Protein AF-A0A5N5KRE0-F1 (afdb_monomer)

InterPro domains:
  IPR013783 Immunoglobulin-like fold [G3DSA:2.60.40.10] (1-42)

Organism: Pangasianodon hypophthalmus (NCBI:txid310915)

Radius of gyration: 40.68 Å; Cα contacts (8 Å, |Δi|>4): 43; chains: 1; bounding box: 78×24×112 Å

pLDDT: mean 80.77, std 11.58, range [39.56, 95.38]

Solvent-accessible surface area (backbone atoms only — not comparable to full-atom values): 6293 Å² total; per-residue (Å²): 136,83,83,81,74,91,78,91,82,75,95,71,87,44,57,84,68,37,44,80,45,73,54,72,51,77,59,99,88,53,71,52,74,48,78,46,78,43,83,47,82,65,87,66,64,60,64,64,52,50,53,52,52,53,53,52,54,55,51,52,53,48,51,66,52,49,52,56,50,54,52,46,54,54,50,50,56,52,54,52,52,56,53,52,54,55,53,53,50,56,54,51,53,50,53,56,58,65,73,76,109

Sequence (101 aa):
MNRERPVLHFPALTVRDSGSYTCTWKTSEASGSETISLQVEGENPDHWSIWIIVLVTAGVIFIVLAVPAVIYSRRCVHTEQLKEDDSDIYTTVQYNTFTMN

Secondary structure (DSSP, 8-state):
---PPP----SS--GGG-EEEEEEEE-SS-EEEEEEEE--PPP-HHHHHHHHHHHHHHHHHHHHHHHHHHHHHHHHHHHHHHHHHHHHHHHHHHHHHHH--

Foldseek 3Di:
DDPDDDDDDDPDDDQVPFAKDKDWDDDPVDIDIDIDGDGDDDDDVVVVVVVVVVVVVVVVVCCVVVVVVVVVVVVVVVVVVVVVVVVVVVVVVVVVVVVVD

Mean predicted aligned error: 15.68 Å

Structure (mmCIF, N/CA/C/O backbone):
data_AF-A0A5N5KRE0-F1
#
_entry.id   AF-A0A5N5KRE0-F1
#
loop_
_atom_site.group_PDB
_atom_site.id
_atom_site.type_symbol
_atom_site.label_atom_id
_atom_site.label_alt_id
_atom_site.label_comp_id
_atom_site.label_asym_id
_atom_site.label_entity_id
_atom_site.label_seq_id
_atom_site.pdbx_PDB_ins_code
_atom_site.Cartn_x
_atom_site.Cartn_y
_atom_site.Cartn_z
_atom_site.occupancy
_atom_site.B_iso_or_equiv
_atom_site.auth_seq_id
_atom_site.auth_comp_id
_atom_site.auth_asym_id
_atom_site.auth_atom_id
_atom_site.pdbx_PDB_model_num
ATOM 1 N N . MET A 1 1 ? -20.215 -22.726 36.130 1.00 39.56 1 MET A N 1
ATOM 2 C CA . MET A 1 1 ? -20.397 -21.283 35.862 1.00 39.56 1 MET A CA 1
ATOM 3 C C . MET A 1 1 ? -19.454 -20.925 34.721 1.00 39.56 1 MET A C 1
ATOM 5 O O . MET A 1 1 ? -18.250 -20.900 34.940 1.00 39.56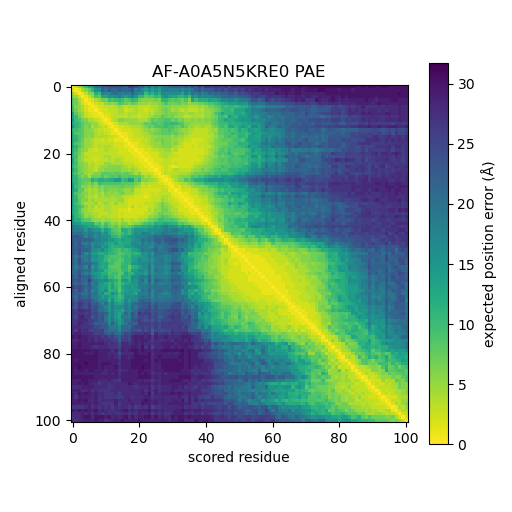 1 MET A O 1
ATOM 9 N N . ASN A 1 2 ? -19.963 -20.819 33.491 1.00 48.69 2 ASN A N 1
ATOM 10 C CA . ASN A 1 2 ? -19.132 -20.575 32.308 1.00 48.69 2 ASN A CA 1
ATO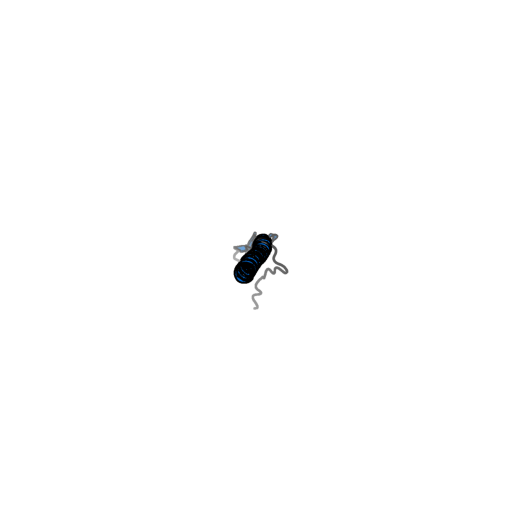M 11 C C . ASN A 1 2 ? -18.874 -19.062 32.218 1.00 48.69 2 ASN A C 1
ATOM 13 O O . ASN A 1 2 ? -19.825 -18.295 32.104 1.00 48.69 2 ASN A O 1
ATOM 17 N N . ARG A 1 3 ? -17.622 -18.614 32.367 1.00 61.50 3 ARG A N 1
ATOM 18 C CA . ARG A 1 3 ? -17.264 -17.202 32.156 1.00 61.50 3 ARG A CA 1
ATOM 19 C C . ARG A 1 3 ? -17.106 -16.987 30.656 1.00 61.50 3 ARG A C 1
ATOM 21 O O . ARG A 1 3 ? -16.012 -17.167 30.126 1.00 61.50 3 ARG A O 1
ATOM 28 N N . GLU A 1 4 ? -18.197 -16.657 29.977 1.00 74.00 4 GLU A N 1
ATOM 29 C CA . GLU A 1 4 ? -18.135 -16.235 28.579 1.00 74.00 4 GLU A CA 1
ATOM 30 C C . GLU A 1 4 ? -17.285 -14.963 28.493 1.00 74.00 4 GLU A C 1
ATOM 32 O O . GLU A 1 4 ? -17.560 -13.967 29.165 1.00 74.00 4 GLU A O 1
ATOM 37 N N . ARG A 1 5 ? -16.186 -15.023 27.734 1.00 77.75 5 ARG A N 1
ATOM 38 C CA . ARG A 1 5 ? -15.349 -13.851 27.475 1.00 77.75 5 ARG A CA 1
ATOM 39 C C . ARG A 1 5 ? -15.945 -13.097 26.284 1.00 77.75 5 ARG A C 1
ATOM 41 O O . ARG A 1 5 ? -16.123 -13.723 25.241 1.00 77.75 5 ARG A O 1
ATOM 48 N N . PRO A 1 6 ? -16.228 -11.789 26.401 1.00 81.88 6 PRO A N 1
ATOM 49 C CA . PRO A 1 6 ? -16.618 -10.976 25.256 1.00 81.88 6 PRO A CA 1
ATOM 50 C C . PRO A 1 6 ? -15.488 -10.961 24.221 1.00 81.88 6 PRO A C 1
ATOM 52 O O . PRO A 1 6 ? -14.331 -10.742 24.580 1.00 81.88 6 PRO A O 1
ATOM 55 N N . VAL A 1 7 ? -15.814 -11.198 22.950 1.00 87.31 7 VAL A N 1
ATOM 56 C CA . VAL A 1 7 ? -14.850 -11.199 21.839 1.00 87.31 7 VAL A CA 1
ATOM 57 C C . VAL A 1 7 ? -15.302 -10.193 20.785 1.00 87.31 7 VAL A C 1
ATOM 59 O O . VAL A 1 7 ? -16.459 -10.213 20.368 1.00 87.31 7 VAL A O 1
ATOM 62 N N . LEU A 1 8 ? -14.382 -9.330 20.346 1.00 86.81 8 LEU A N 1
ATOM 63 C CA . LEU A 1 8 ? -14.577 -8.424 19.214 1.00 86.81 8 LEU A CA 1
ATOM 64 C C . LEU A 1 8 ? -13.965 -9.062 17.962 1.00 86.81 8 LEU A C 1
ATOM 66 O O . LEU A 1 8 ? -12.764 -9.324 17.931 1.00 86.81 8 LEU A O 1
ATOM 70 N N . HIS A 1 9 ? -14.790 -9.340 16.953 1.00 89.69 9 HIS A N 1
ATOM 71 C CA . HIS A 1 9 ? -14.365 -9.996 15.716 1.00 89.69 9 HIS A CA 1
ATOM 72 C C . HIS A 1 9 ? -14.414 -9.025 14.533 1.00 89.69 9 HIS A C 1
ATOM 74 O O . HIS A 1 9 ? -15.435 -8.377 14.308 1.00 89.69 9 HIS A O 1
ATOM 80 N N . PHE A 1 10 ? -13.345 -8.990 13.736 1.00 85.94 10 PHE A N 1
ATOM 81 C CA . PHE A 1 10 ? -13.264 -8.209 12.502 1.00 85.94 10 PHE A CA 1
ATOM 82 C C . PHE A 1 10 ? -13.327 -9.160 11.298 1.00 85.94 10 PHE A C 1
ATOM 84 O O . PHE A 1 10 ? -12.388 -9.925 11.090 1.00 85.94 10 PHE A O 1
ATOM 91 N N . PRO A 1 11 ? -14.423 -9.175 10.517 1.00 83.50 11 PRO A N 1
ATOM 92 C CA . PRO A 1 11 ? -14.577 -10.106 9.395 1.00 83.50 11 PRO A CA 1
ATOM 93 C C . PRO A 1 11 ? -13.630 -9.808 8.224 1.00 83.50 11 PRO A C 1
ATOM 95 O O . PRO A 1 11 ? -13.217 -10.728 7.526 1.00 83.50 11 PRO A O 1
ATOM 98 N N . ALA A 1 12 ? -13.272 -8.540 8.021 1.00 84.94 12 ALA A N 1
ATOM 99 C CA . ALA A 1 12 ? -12.252 -8.111 7.075 1.00 84.94 12 ALA A CA 1
ATOM 100 C C . ALA A 1 12 ? -11.542 -6.893 7.670 1.00 84.94 12 ALA A C 1
ATOM 102 O O . ALA A 1 12 ? -12.183 -5.871 7.899 1.00 84.94 12 ALA A O 1
ATOM 103 N N . LEU A 1 13 ? -10.247 -7.023 7.958 1.00 86.12 13 LEU A N 1
ATOM 104 C CA . LEU A 1 13 ? -9.440 -5.921 8.472 1.00 86.12 13 LEU A CA 1
ATOM 105 C C . LEU A 1 13 ? -9.052 -4.994 7.323 1.00 86.12 13 LEU A C 1
ATOM 107 O O . LEU A 1 13 ? -8.453 -5.423 6.338 1.00 86.12 13 LEU A O 1
ATOM 111 N N . THR A 1 14 ? -9.372 -3.716 7.464 1.00 86.56 14 THR A N 1
ATOM 112 C CA . 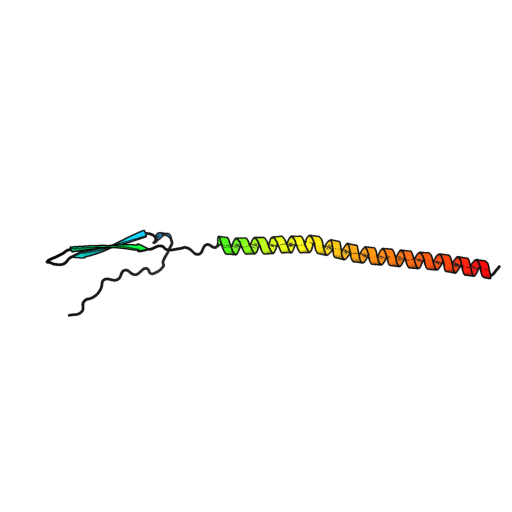THR A 1 14 ? -8.951 -2.655 6.555 1.00 86.56 14 THR A CA 1
ATOM 113 C C . THR A 1 14 ? -8.098 -1.638 7.302 1.00 86.56 14 THR A C 1
ATOM 115 O O . THR A 1 14 ? -8.164 -1.521 8.522 1.00 86.56 14 THR A O 1
ATOM 118 N N . VAL A 1 15 ? -7.321 -0.832 6.575 1.00 85.75 15 VAL A N 1
ATOM 119 C CA . VAL A 1 15 ? -6.519 0.253 7.180 1.00 85.75 15 VAL A CA 1
ATOM 120 C C . VAL A 1 15 ? -7.398 1.249 7.958 1.00 85.75 15 VAL A C 1
ATOM 122 O O . VAL A 1 15 ? -6.931 1.899 8.887 1.00 85.75 15 VAL A O 1
ATOM 125 N N . ARG A 1 16 ? -8.695 1.344 7.624 1.00 85.12 16 ARG A N 1
ATOM 126 C CA . ARG A 1 16 ? -9.669 2.187 8.336 1.00 85.12 16 ARG A CA 1
ATOM 127 C C . ARG A 1 16 ? -10.048 1.654 9.715 1.00 85.12 16 ARG A C 1
ATOM 129 O O . ARG A 1 16 ? -10.527 2.431 10.532 1.00 85.12 16 ARG A O 1
ATOM 136 N N . ASP A 1 17 ? -9.821 0.369 9.960 1.00 88.31 17 ASP A N 1
ATOM 137 C CA . ASP A 1 17 ? -10.011 -0.267 11.265 1.00 88.31 17 ASP A CA 1
ATOM 138 C C . ASP A 1 17 ? -8.772 -0.087 12.160 1.00 88.31 17 ASP A C 1
ATOM 140 O O . ASP A 1 17 ? -8.739 -0.537 13.299 1.00 88.31 17 ASP A O 1
ATOM 144 N N . SER A 1 18 ? -7.725 0.582 11.671 1.00 90.12 18 SER A N 1
ATOM 145 C CA . SER A 1 18 ? -6.597 0.975 12.508 1.00 90.12 18 SER A CA 1
ATOM 146 C C . SER A 1 18 ? -7.051 2.031 13.516 1.00 90.12 18 SER A C 1
ATOM 148 O O . SER A 1 18 ? -7.616 3.064 13.146 1.00 90.12 18 SER A O 1
ATOM 150 N N . GLY A 1 19 ? -6.818 1.788 14.801 1.00 91.56 19 GLY A N 1
ATOM 151 C CA . GLY A 1 19 ? -7.299 2.676 15.845 1.00 91.56 19 GLY A CA 1
ATOM 152 C C . GLY A 1 19 ? -7.197 2.112 17.253 1.00 91.56 19 GLY A C 1
ATOM 153 O O . GLY A 1 19 ? -6.617 1.058 17.512 1.00 91.56 19 GLY A O 1
ATOM 154 N N . SER A 1 20 ? -7.766 2.870 18.183 1.00 92.56 20 SER A N 1
ATOM 155 C CA . SER A 1 20 ? -7.756 2.561 19.607 1.00 92.56 20 SER A CA 1
ATOM 156 C C . SER A 1 20 ? -9.088 1.942 20.015 1.00 92.56 20 SER A C 1
ATOM 158 O O . SER A 1 20 ? -10.138 2.575 19.899 1.00 92.56 20 SER A O 1
ATOM 160 N N . TYR A 1 21 ? -9.038 0.701 20.484 1.00 91.25 21 TYR A N 1
ATOM 161 C CA . TYR A 1 21 ? -10.195 -0.074 20.900 1.00 91.25 21 TYR A CA 1
ATOM 162 C C . TYR A 1 21 ? -10.232 -0.180 22.414 1.00 91.25 21 TYR A C 1
ATOM 164 O O . TYR A 1 21 ? -9.262 -0.599 23.039 1.00 91.25 21 TYR A O 1
ATOM 172 N N . THR A 1 22 ? -11.371 0.155 23.009 1.00 92.44 22 THR A N 1
ATOM 173 C CA . THR A 1 22 ? -11.523 0.139 24.464 1.00 92.44 22 THR A CA 1
ATOM 174 C C . THR A 1 22 ? -12.439 -0.995 24.896 1.00 92.44 22 THR A C 1
ATOM 176 O O . THR A 1 22 ? -13.610 -1.046 24.519 1.00 92.44 22 THR A O 1
ATOM 179 N N . CYS A 1 23 ? -11.922 -1.886 25.737 1.00 90.00 23 CYS A N 1
ATOM 180 C CA . CYS A 1 23 ? -12.703 -2.885 26.446 1.00 90.00 23 CYS A CA 1
ATOM 181 C C . CYS A 1 23 ? -13.104 -2.322 27.810 1.00 90.00 23 CYS A C 1
ATOM 183 O O . CYS A 1 23 ? -12.254 -2.079 28.665 1.00 90.00 23 CYS A O 1
ATOM 185 N N . THR A 1 24 ? -14.402 -2.119 28.019 1.00 91.06 24 THR A N 1
ATOM 186 C CA . THR A 1 24 ? -14.944 -1.716 29.321 1.00 91.06 24 THR A CA 1
ATOM 187 C C . THR A 1 24 ? -15.688 -2.886 29.941 1.00 91.06 24 THR A C 1
ATOM 189 O O . THR A 1 24 ? -16.481 -3.556 29.281 1.00 91.06 24 THR A O 1
ATOM 192 N N . TRP A 1 25 ? -15.438 -3.145 31.221 1.00 88.12 25 TRP A N 1
ATOM 193 C CA . TRP A 1 25 ? -16.164 -4.157 31.974 1.00 88.12 25 TRP A CA 1
ATOM 194 C C . TRP A 1 25 ? -16.731 -3.554 33.251 1.00 88.12 25 TRP A C 1
ATOM 196 O O . TRP A 1 25 ? -16.129 -2.688 33.889 1.00 88.12 25 TRP A O 1
ATOM 206 N N . LYS A 1 26 ? -17.920 -4.018 33.628 1.00 89.12 26 LYS A N 1
ATOM 207 C CA . LYS A 1 26 ? -18.618 -3.574 34.830 1.00 89.12 26 LYS A CA 1
ATOM 208 C C . LYS A 1 26 ? -19.233 -4.769 35.539 1.00 89.12 26 LYS A C 1
ATOM 210 O O . LYS A 1 26 ? -19.882 -5.605 34.922 1.00 89.12 26 LYS A O 1
ATOM 215 N N . THR A 1 27 ? -19.028 -4.820 36.845 1.00 86.50 27 THR A N 1
ATOM 216 C CA . THR A 1 27 ? -19.640 -5.768 37.779 1.00 86.50 27 THR A CA 1
ATOM 217 C C . THR A 1 27 ? -20.427 -4.994 38.836 1.00 86.50 27 THR A C 1
ATOM 219 O O . THR A 1 27 ? -20.448 -3.762 38.824 1.00 86.50 27 THR A O 1
ATOM 222 N N . SER A 1 28 ? -21.087 -5.704 39.751 1.00 87.56 28 SER A N 1
ATOM 223 C CA . SER A 1 28 ? -21.778 -5.088 40.889 1.00 87.56 28 SER A CA 1
ATOM 224 C C . SER A 1 28 ? -20.835 -4.363 41.854 1.00 87.56 28 SER A C 1
ATOM 226 O O . SER A 1 28 ? -21.274 -3.435 42.521 1.00 87.56 28 SER A O 1
ATOM 228 N N . GLU A 1 29 ? -19.561 -4.766 41.923 1.00 89.31 29 GLU A N 1
ATOM 229 C CA . GLU A 1 29 ? -18.582 -4.217 42.875 1.00 89.31 29 GLU A CA 1
ATOM 230 C C . GLU A 1 29 ? -17.565 -3.267 42.232 1.00 89.31 29 GLU A C 1
ATOM 232 O O . GLU A 1 29 ? -17.115 -2.322 42.874 1.00 89.31 29 GLU A O 1
ATOM 237 N N . ALA A 1 30 ? -17.197 -3.494 40.968 1.00 87.62 30 ALA A N 1
ATOM 238 C CA . ALA A 1 30 ? -16.134 -2.744 40.304 1.00 87.62 30 ALA A CA 1
ATOM 239 C C . ALA A 1 30 ? -16.375 -2.556 38.803 1.00 87.62 30 ALA A C 1
ATOM 241 O O . ALA A 1 30 ? -17.079 -3.337 38.156 1.00 87.62 30 ALA A O 1
ATOM 242 N N . SER A 1 31 ? -15.727 -1.538 38.245 1.00 91.75 31 SER A N 1
ATOM 243 C CA . SER A 1 31 ? -15.625 -1.299 36.807 1.00 91.75 31 SER A CA 1
ATOM 244 C C . SER A 1 31 ? -14.175 -1.071 36.409 1.00 91.75 31 SER A C 1
ATOM 246 O O . SER A 1 31 ? -13.425 -0.446 37.157 1.00 91.75 31 SER A O 1
ATOM 248 N N . GLY A 1 32 ? -13.806 -1.521 35.215 1.00 89.25 32 GLY A N 1
ATOM 249 C CA . GLY A 1 32 ? -12.490 -1.303 34.630 1.00 89.25 32 GLY A CA 1
ATOM 250 C C . GLY A 1 32 ? -12.582 -0.992 33.141 1.00 89.25 32 GLY A C 1
ATOM 251 O O . GLY A 1 32 ? -13.586 -1.276 32.486 1.00 89.25 32 GLY A O 1
ATOM 252 N N . SER A 1 33 ? -11.522 -0.389 32.615 1.00 90.56 33 SER A N 1
ATOM 253 C CA . SER A 1 33 ? -11.372 -0.078 31.198 1.00 90.56 33 SER A CA 1
ATOM 254 C C . SER A 1 33 ? -9.936 -0.346 30.787 1.00 90.56 33 SER A C 1
ATOM 256 O O . SER A 1 33 ? -9.013 0.090 31.471 1.00 90.56 33 SER A O 1
ATOM 258 N N . GLU A 1 34 ? -9.756 -1.022 29.664 1.00 90.25 34 GLU A N 1
ATOM 259 C CA . GLU A 1 34 ? -8.453 -1.271 29.061 1.00 90.25 34 GLU A CA 1
ATOM 260 C C . GLU A 1 34 ? -8.507 -0.901 27.584 1.00 90.25 34 GLU A C 1
ATOM 262 O O . GLU A 1 34 ? -9.486 -1.193 26.896 1.00 90.25 34 GLU A O 1
ATOM 267 N N . THR A 1 35 ? -7.465 -0.230 27.109 1.00 91.06 35 THR A N 1
ATOM 268 C CA . THR A 1 35 ? -7.393 0.283 25.744 1.00 91.06 35 THR A CA 1
ATOM 269 C C . THR A 1 35 ? -6.295 -0.449 24.985 1.00 91.06 35 THR A C 1
ATOM 271 O O . THR A 1 35 ? -5.164 -0.531 25.456 1.00 91.06 35 THR A O 1
ATOM 274 N N . ILE A 1 36 ? -6.625 -0.960 23.802 1.00 90.94 36 ILE A N 1
ATOM 275 C CA . ILE A 1 36 ? -5.751 -1.730 22.925 1.00 90.94 36 ILE A CA 1
ATOM 276 C C . ILE A 1 36 ? -5.615 -0.981 21.601 1.00 90.94 36 ILE A C 1
ATOM 278 O O . ILE A 1 36 ? -6.607 -0.623 20.971 1.00 90.94 36 ILE A O 1
ATOM 282 N N . SER A 1 37 ? -4.378 -0.757 21.169 1.00 89.81 37 SER A N 1
ATOM 283 C CA . SER A 1 37 ? -4.082 -0.178 19.859 1.00 89.81 37 SER A CA 1
ATOM 284 C C . SER A 1 37 ? -4.028 -1.285 18.813 1.00 89.81 37 SER A C 1
ATOM 286 O O . SER A 1 37 ? -3.201 -2.191 18.921 1.00 89.81 37 SER A O 1
ATOM 288 N N . LEU A 1 38 ? -4.881 -1.207 17.796 1.00 90.44 38 LE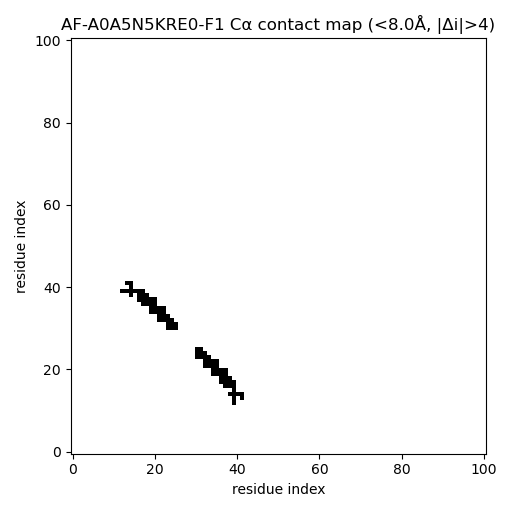U A N 1
ATOM 289 C CA . LEU A 1 38 ? -4.825 -2.070 16.624 1.00 90.44 38 LEU A CA 1
ATOM 290 C C . LEU A 1 38 ? -4.235 -1.267 15.468 1.00 90.44 38 LEU A C 1
ATOM 292 O O . LEU A 1 38 ? -4.813 -0.267 15.053 1.00 90.44 38 LEU A O 1
ATOM 296 N N . GLN A 1 39 ? -3.098 -1.716 14.943 1.00 90.25 39 GLN A N 1
ATOM 297 C CA . GLN A 1 39 ? -2.494 -1.136 13.751 1.00 90.25 39 GLN A CA 1
ATOM 298 C C . GLN A 1 39 ? -2.657 -2.111 12.591 1.00 90.25 39 GLN A C 1
ATOM 300 O O . GLN A 1 39 ? -2.103 -3.208 12.616 1.00 90.25 39 GLN A O 1
ATOM 305 N N . VAL A 1 40 ? -3.432 -1.709 11.585 1.00 87.25 40 VAL A N 1
ATOM 306 C CA . VAL A 1 40 ? -3.609 -2.485 10.353 1.00 87.25 40 VAL A CA 1
ATOM 307 C C . VAL A 1 40 ? -2.740 -1.863 9.272 1.00 87.25 40 VAL A C 1
ATOM 309 O O . VAL A 1 40 ? -2.992 -0.741 8.829 1.00 87.25 40 VAL A O 1
ATOM 312 N N . GLU A 1 41 ? -1.707 -2.587 8.861 1.00 83.94 41 GLU A N 1
ATOM 313 C CA . GLU A 1 41 ? -0.856 -2.190 7.748 1.00 83.94 41 GLU A CA 1
ATOM 314 C C . GLU A 1 41 ? -1.458 -2.728 6.449 1.00 83.94 41 GLU A C 1
ATOM 316 O O . GLU A 1 41 ? -1.707 -3.926 6.306 1.00 83.94 41 GLU A O 1
ATOM 321 N N . GLY A 1 42 ? -1.770 -1.821 5.524 1.00 75.38 42 GLY A N 1
ATOM 322 C CA . GLY A 1 42 ? -2.173 -2.211 4.181 1.00 75.38 42 GLY A CA 1
ATOM 323 C C . GLY A 1 42 ? -0.955 -2.728 3.432 1.00 75.38 42 GLY A C 1
ATOM 324 O O . GLY A 1 42 ? 0.120 -2.137 3.531 1.00 75.38 42 GLY A O 1
ATOM 325 N N . GLU A 1 43 ? -1.119 -3.809 2.673 1.00 71.12 43 GLU A N 1
ATOM 326 C CA . GLU A 1 43 ? -0.100 -4.216 1.712 1.00 71.12 43 GLU A CA 1
ATOM 327 C C . GLU A 1 43 ? 0.176 -3.020 0.800 1.00 71.12 43 GLU A C 1
ATOM 329 O O . GLU A 1 43 ? -0.745 -2.510 0.163 1.00 71.12 43 GLU A O 1
ATOM 334 N N . ASN A 1 44 ? 1.408 -2.509 0.817 1.00 66.31 44 ASN A N 1
ATOM 335 C CA . ASN A 1 44 ? 1.781 -1.368 0.000 1.00 66.31 44 ASN A CA 1
ATOM 336 C C . ASN A 1 44 ? 2.177 -1.881 -1.397 1.00 66.31 44 ASN A C 1
ATOM 338 O O . ASN A 1 44 ? 3.300 -2.380 -1.556 1.00 66.31 44 ASN A O 1
ATOM 342 N N . PRO A 1 45 ? 1.297 -1.784 -2.417 1.00 63.66 45 PRO A N 1
ATOM 343 C CA . PRO A 1 45 ? 1.596 -2.285 -3.757 1.00 63.66 45 PRO A CA 1
ATOM 344 C C . PRO A 1 45 ? 2.726 -1.493 -4.427 1.00 63.66 45 PRO A C 1
ATOM 346 O O . PRO A 1 45 ? 3.272 -1.934 -5.444 1.00 63.66 45 PRO A O 1
ATOM 349 N N . ASP A 1 46 ? 3.096 -0.339 -3.866 1.00 66.38 46 ASP A N 1
ATOM 350 C CA . ASP A 1 46 ? 4.065 0.573 -4.455 1.00 66.38 46 ASP A CA 1
ATOM 351 C C . ASP A 1 46 ? 5.448 -0.071 -4.532 1.00 66.38 46 ASP A C 1
ATOM 353 O O . ASP A 1 46 ? 6.113 0.037 -5.558 1.00 66.38 46 ASP A O 1
ATOM 357 N N . HIS A 1 47 ? 5.872 -0.816 -3.505 1.00 70.62 47 HIS A N 1
ATOM 358 C CA . HIS A 1 47 ? 7.212 -1.405 -3.501 1.00 70.62 47 HIS A CA 1
ATOM 359 C C . HIS A 1 47 ? 7.383 -2.418 -4.638 1.00 70.62 47 HIS A C 1
ATOM 361 O O . HIS A 1 47 ? 8.334 -2.322 -5.412 1.00 70.62 47 HIS A O 1
ATOM 367 N N . TRP A 1 48 ? 6.441 -3.353 -4.796 1.00 75.75 48 TRP A N 1
ATOM 368 C CA . TRP A 1 48 ? 6.521 -4.353 -5.862 1.00 75.75 48 TRP A CA 1
ATOM 369 C C . TRP A 1 48 ? 6.388 -3.710 -7.248 1.00 75.75 48 TRP A C 1
ATOM 371 O O . TRP A 1 48 ? 7.149 -4.040 -8.159 1.00 75.75 48 TRP A O 1
ATOM 381 N N . SER A 1 49 ? 5.501 -2.723 -7.384 1.00 78.25 49 SER A N 1
ATOM 382 C CA . SER 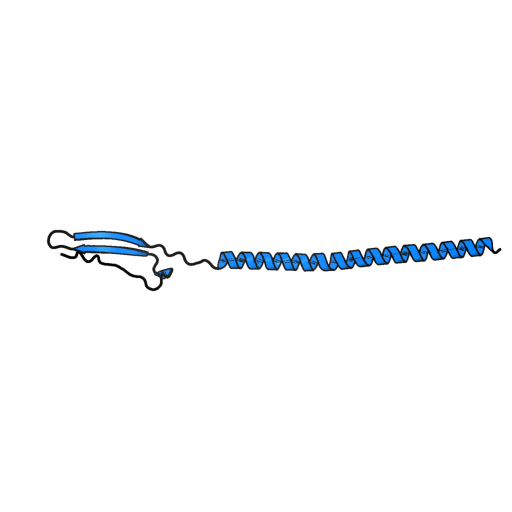A 1 49 ? 5.302 -1.986 -8.636 1.00 78.25 49 SER A CA 1
ATOM 383 C C . SER A 1 49 ? 6.558 -1.223 -9.069 1.00 78.25 49 SER A C 1
ATOM 385 O O . SER A 1 49 ? 6.918 -1.244 -10.247 1.00 78.25 49 SER A O 1
ATOM 387 N N . ILE A 1 50 ? 7.279 -0.609 -8.125 1.00 84.56 50 ILE 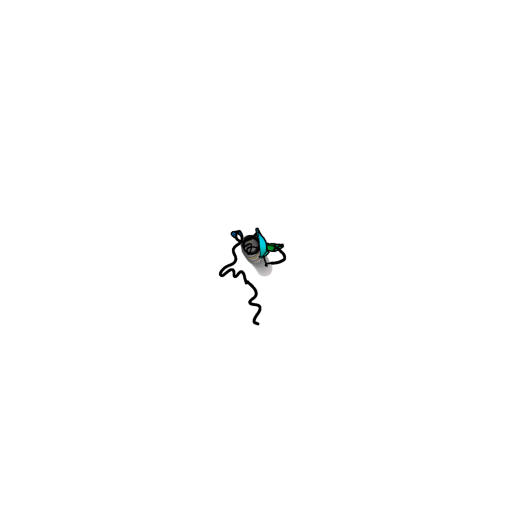A N 1
ATOM 388 C CA . ILE A 1 50 ? 8.530 0.114 -8.395 1.00 84.56 50 ILE A CA 1
ATOM 389 C C . ILE A 1 50 ? 9.602 -0.835 -8.946 1.00 84.56 50 ILE A C 1
ATOM 391 O O . ILE A 1 50 ? 10.233 -0.517 -9.955 1.00 84.56 50 ILE A O 1
ATOM 395 N N . TRP A 1 51 ? 9.779 -2.023 -8.357 1.00 87.94 51 TRP A N 1
ATOM 396 C CA . TRP A 1 51 ? 10.768 -2.996 -8.844 1.00 87.94 51 TRP A CA 1
ATOM 397 C C . TRP A 1 51 ? 10.479 -3.476 -10.263 1.00 87.94 51 TRP A C 1
ATOM 399 O O . TRP A 1 51 ? 11.404 -3.611 -11.066 1.00 87.94 51 TRP A O 1
ATOM 409 N N . ILE A 1 52 ? 9.206 -3.685 -10.603 1.00 87.88 52 ILE A N 1
ATOM 410 C CA . ILE A 1 52 ? 8.815 -4.077 -11.961 1.00 87.88 52 ILE A CA 1
ATOM 411 C C . ILE A 1 52 ? 9.180 -2.981 -12.969 1.00 87.88 52 ILE A C 1
ATOM 413 O O . ILE A 1 52 ? 9.755 -3.283 -14.015 1.00 87.88 52 ILE A O 1
ATOM 417 N N . ILE A 1 53 ? 8.934 -1.708 -12.648 1.00 88.69 53 ILE A N 1
ATOM 418 C CA . ILE A 1 53 ? 9.290 -0.578 -13.522 1.00 88.69 53 ILE A CA 1
ATOM 419 C C . ILE A 1 53 ? 10.811 -0.497 -13.729 1.00 88.69 53 ILE A C 1
ATOM 421 O O . ILE A 1 53 ? 11.273 -0.304 -14.858 1.00 88.69 53 ILE A O 1
ATOM 425 N N . VAL A 1 54 ? 11.601 -0.688 -12.669 1.00 91.44 54 VAL A N 1
ATOM 426 C CA . VAL A 1 54 ? 13.073 -0.685 -12.748 1.00 91.44 54 VAL A CA 1
ATOM 427 C C . VAL A 1 54 ? 13.585 -1.825 -13.636 1.00 91.44 54 VAL A C 1
ATOM 429 O O . VAL A 1 54 ? 14.445 -1.604 -14.488 1.00 91.44 54 VAL A O 1
ATOM 432 N N . LEU A 1 55 ? 13.031 -3.033 -13.501 1.00 93.12 55 LEU A N 1
ATOM 433 C CA . LEU A 1 55 ? 13.432 -4.179 -14.323 1.00 93.12 55 LEU A CA 1
ATOM 434 C C . LEU A 1 55 ? 13.087 -3.975 -15.803 1.00 93.12 55 LEU A C 1
ATOM 436 O O . LEU A 1 55 ? 13.914 -4.250 -16.674 1.00 93.12 55 LEU A O 1
ATOM 440 N N . VAL A 1 56 ? 11.893 -3.451 -16.093 1.00 94.75 56 VAL A N 1
ATOM 441 C CA . VAL A 1 56 ? 11.454 -3.171 -17.467 1.00 94.75 56 VAL A CA 1
ATOM 442 C C . VAL A 1 56 ? 12.328 -2.093 -18.110 1.00 94.75 56 VAL A C 1
ATOM 444 O O . VAL A 1 56 ? 12.803 -2.276 -19.229 1.00 94.75 56 VAL A O 1
ATOM 447 N N . THR A 1 57 ? 12.590 -0.989 -17.408 1.00 95.00 57 THR A N 1
ATOM 448 C CA . THR A 1 57 ? 13.416 0.110 -17.937 1.00 95.00 57 THR A CA 1
ATOM 449 C C . THR A 1 57 ? 14.857 -0.329 -18.195 1.00 95.00 57 THR A C 1
ATOM 451 O O . THR A 1 57 ? 15.382 -0.070 -19.279 1.00 95.00 57 THR A O 1
ATOM 454 N N . ALA A 1 58 ? 15.475 -1.066 -17.267 1.00 94.69 58 ALA A N 1
ATOM 455 C CA . ALA A 1 58 ? 16.814 -1.621 -17.457 1.00 94.69 58 ALA A CA 1
ATOM 456 C C . ALA A 1 58 ? 16.875 -2.592 -18.650 1.00 94.69 58 ALA A C 1
ATOM 458 O O . ALA A 1 58 ? 17.794 -2.511 -19.468 1.00 94.69 58 ALA A O 1
ATOM 459 N N . GLY A 1 59 ? 15.873 -3.466 -18.795 1.00 94.56 59 GLY A N 1
ATOM 460 C CA . GLY A 1 59 ? 15.777 -4.405 -19.914 1.00 94.56 59 GLY A CA 1
ATOM 461 C C . GLY A 1 59 ? 15.660 -3.710 -21.273 1.00 94.56 59 GLY A C 1
ATOM 462 O O . GLY A 1 59 ? 16.373 -4.066 -22.210 1.00 94.56 59 GLY A O 1
ATOM 463 N N . VAL A 1 60 ? 14.817 -2.679 -21.383 1.00 95.38 60 VAL A N 1
ATOM 464 C CA . VAL A 1 60 ? 14.653 -1.907 -22.628 1.00 95.38 60 VAL A CA 1
ATOM 465 C C . VAL A 1 60 ? 15.951 -1.202 -23.014 1.00 95.38 60 VAL A C 1
ATOM 467 O O . VAL A 1 60 ? 16.366 -1.290 -24.168 1.00 95.38 60 VAL A O 1
ATOM 470 N N . ILE A 1 61 ? 16.628 -0.555 -22.059 1.00 94.81 61 ILE A N 1
ATOM 471 C CA . ILE A 1 61 ? 17.916 0.110 -22.308 1.00 94.81 61 ILE A CA 1
ATOM 472 C C . ILE A 1 61 ? 18.949 -0.902 -22.808 1.00 94.81 61 ILE A C 1
ATOM 474 O O . ILE A 1 61 ? 19.643 -0.642 -23.791 1.00 94.81 61 ILE A O 1
ATOM 478 N N . PHE A 1 62 ? 19.019 -2.079 -22.182 1.00 92.69 62 PHE A N 1
ATOM 479 C CA . PHE A 1 62 ? 19.944 -3.126 -22.600 1.00 92.69 62 PHE A CA 1
ATOM 480 C C . PHE A 1 62 ? 19.675 -3.589 -24.035 1.00 92.69 62 PHE A C 1
ATOM 482 O O . PHE A 1 62 ? 20.609 -3.690 -24.821 1.00 92.69 62 PHE A O 1
ATOM 489 N N . ILE A 1 63 ? 18.413 -3.805 -24.416 1.00 91.50 63 ILE A N 1
ATOM 490 C CA . ILE A 1 63 ? 18.047 -4.202 -25.784 1.00 91.50 63 ILE A CA 1
ATOM 491 C C . ILE A 1 63 ? 18.409 -3.099 -26.786 1.00 91.50 63 ILE A C 1
ATOM 493 O O . ILE A 1 63 ? 19.015 -3.383 -27.821 1.00 91.50 63 ILE A O 1
ATOM 497 N N . VAL A 1 64 ? 18.087 -1.842 -26.471 1.00 92.25 64 VAL A N 1
ATOM 498 C CA . VAL A 1 64 ? 18.373 -0.689 -27.336 1.00 92.25 64 VAL A CA 1
ATOM 499 C C . VAL A 1 64 ? 19.874 -0.478 -27.528 1.00 92.25 64 VAL A C 1
ATOM 501 O O . VAL A 1 64 ? 20.266 -0.027 -28.595 1.00 92.25 64 VAL A O 1
ATOM 504 N N . LEU A 1 65 ? 20.723 -0.814 -26.555 1.00 89.62 65 LEU A N 1
ATOM 505 C CA . LEU A 1 65 ? 22.180 -0.688 -26.689 1.00 89.62 65 LEU A CA 1
ATOM 506 C C . LEU A 1 65 ? 22.833 -1.936 -27.297 1.00 89.62 65 LEU A C 1
ATOM 508 O O . LEU A 1 65 ? 23.717 -1.823 -28.148 1.00 89.62 65 LEU A O 1
ATOM 512 N N . ALA A 1 66 ? 22.390 -3.130 -26.903 1.00 88.06 66 ALA A N 1
ATOM 513 C CA . ALA A 1 66 ? 22.979 -4.388 -27.347 1.00 88.06 66 ALA A CA 1
ATOM 514 C C . ALA A 1 66 ? 22.657 -4.691 -28.815 1.00 88.06 66 ALA A C 1
ATOM 516 O O . ALA A 1 66 ? 23.534 -5.149 -29.544 1.00 88.06 66 ALA A O 1
ATOM 517 N N . VAL A 1 67 ? 21.435 -4.415 -29.286 1.00 87.19 67 VAL A N 1
ATOM 518 C CA . VAL A 1 67 ? 21.042 -4.721 -30.672 1.00 87.19 67 VAL A CA 1
ATOM 519 C C . VAL A 1 67 ? 21.870 -3.919 -31.692 1.00 87.19 67 VAL A C 1
ATOM 521 O O . VAL A 1 67 ? 22.458 -4.544 -32.579 1.00 87.19 67 VAL A O 1
ATOM 524 N N . PRO A 1 68 ? 22.021 -2.583 -31.580 1.00 85.25 68 PRO A N 1
ATOM 525 C CA . PRO A 1 68 ? 22.884 -1.815 -32.473 1.00 85.25 68 PRO A CA 1
ATOM 526 C C . PRO A 1 68 ? 24.354 -2.193 -32.343 1.00 85.25 68 PRO A C 1
ATOM 528 O O . PRO A 1 68 ? 25.029 -2.280 -33.363 1.00 85.25 68 PRO A O 1
ATOM 531 N N . ALA A 1 69 ? 24.846 -2.460 -31.126 1.00 85.88 69 ALA A N 1
ATOM 532 C CA . ALA A 1 69 ? 26.226 -2.887 -30.917 1.00 85.88 69 ALA A CA 1
ATOM 533 C C . ALA A 1 69 ? 26.518 -4.209 -31.643 1.00 85.88 69 ALA A C 1
ATOM 535 O O . ALA A 1 69 ? 27.493 -4.302 -32.379 1.00 85.88 69 ALA A O 1
ATOM 536 N N . VAL A 1 70 ? 25.631 -5.202 -31.531 1.00 84.62 70 VAL A N 1
ATOM 537 C CA . VAL A 1 70 ? 25.772 -6.489 -32.231 1.00 84.62 70 VAL A CA 1
ATOM 538 C C . VAL A 1 70 ? 25.690 -6.311 -33.747 1.00 84.62 70 VAL A C 1
ATOM 540 O O . VAL A 1 70 ? 26.468 -6.925 -34.479 1.00 84.62 70 VAL A O 1
ATOM 543 N N . ILE A 1 71 ? 24.778 -5.468 -34.241 1.00 84.31 71 ILE A N 1
ATOM 544 C CA . ILE A 1 71 ? 24.672 -5.169 -35.677 1.00 84.31 71 ILE A CA 1
ATOM 545 C C . ILE A 1 71 ? 25.942 -4.469 -36.178 1.00 84.31 71 ILE A C 1
ATOM 547 O O . ILE A 1 71 ? 26.452 -4.829 -37.239 1.00 84.31 71 ILE A O 1
ATOM 551 N N . TYR A 1 72 ? 26.470 -3.507 -35.420 1.00 83.38 72 TYR A N 1
ATOM 552 C CA . TYR A 1 72 ? 27.703 -2.796 -35.742 1.00 83.38 72 TYR A CA 1
ATOM 553 C C . TYR A 1 72 ? 28.900 -3.746 -35.768 1.00 83.38 72 TYR A C 1
ATOM 555 O O . TYR A 1 72 ? 29.582 -3.822 -36.785 1.00 83.38 72 TYR A O 1
ATOM 563 N N . SER A 1 73 ? 29.099 -4.552 -34.721 1.00 78.75 73 SER A N 1
ATOM 564 C CA . SER A 1 73 ? 30.185 -5.537 -34.664 1.00 78.75 73 SER A CA 1
ATOM 565 C C . SER A 1 73 ? 30.124 -6.527 -35.828 1.00 78.75 73 SER A C 1
ATOM 567 O O . SER A 1 73 ? 31.145 -6.791 -36.454 1.00 78.75 73 SER A O 1
ATOM 569 N N . ARG A 1 74 ? 28.934 -7.029 -36.191 1.00 77.88 74 ARG A N 1
ATOM 570 C CA . ARG A 1 74 ? 28.781 -7.918 -37.357 1.00 77.88 74 ARG A CA 1
ATOM 571 C C . ARG A 1 74 ? 29.118 -7.222 -38.678 1.00 77.88 74 ARG A C 1
ATOM 573 O O . ARG A 1 74 ? 29.727 -7.839 -39.548 1.00 77.88 74 ARG A O 1
ATOM 580 N N . ARG A 1 75 ? 28.726 -5.955 -38.846 1.00 74.31 75 ARG A N 1
ATOM 581 C CA . ARG A 1 75 ? 29.003 -5.185 -40.070 1.00 74.31 75 ARG A CA 1
ATOM 582 C C . ARG A 1 75 ? 30.465 -4.768 -40.193 1.00 74.31 75 ARG A C 1
ATOM 584 O O . ARG A 1 75 ? 30.985 -4.808 -41.303 1.00 74.31 75 ARG A O 1
ATOM 591 N N . CYS A 1 76 ? 31.131 -4.416 -39.095 1.00 71.19 76 CYS A N 1
ATOM 592 C CA . CYS A 1 76 ? 32.568 -4.141 -39.088 1.00 71.19 76 CYS A CA 1
ATOM 593 C C . CYS A 1 76 ? 33.357 -5.370 -39.532 1.00 71.19 76 CYS A C 1
ATOM 595 O O . CYS A 1 76 ? 34.083 -5.276 -40.511 1.00 71.19 76 CYS A O 1
ATOM 597 N N . VAL A 1 77 ? 33.103 -6.534 -38.927 1.00 71.69 77 VAL A N 1
ATOM 598 C CA . VAL A 1 77 ? 33.777 -7.789 -39.303 1.00 71.69 77 VAL A CA 1
ATOM 599 C C . VAL A 1 77 ? 33.585 -8.120 -40.789 1.00 71.69 77 VAL A C 1
ATOM 601 O O . VAL A 1 77 ? 34.536 -8.499 -41.465 1.00 71.69 77 VAL A O 1
ATOM 604 N N . HIS A 1 78 ? 32.379 -7.929 -41.333 1.00 62.09 78 HIS A N 1
ATOM 605 C CA . HIS A 1 78 ? 32.132 -8.156 -42.761 1.00 62.09 78 HIS A CA 1
ATOM 606 C C . HIS A 1 78 ? 32.833 -7.125 -43.662 1.00 62.09 78 HIS A C 1
ATOM 608 O O . HIS A 1 78 ? 33.284 -7.459 -44.753 1.00 62.09 78 HIS A O 1
ATOM 614 N N . THR A 1 79 ? 32.912 -5.863 -43.237 1.00 62.00 79 THR A N 1
ATOM 615 C CA . THR A 1 79 ? 33.576 -4.802 -44.014 1.00 62.00 79 THR A CA 1
ATOM 616 C C . THR A 1 79 ? 35.096 -4.976 -44.006 1.00 62.00 79 THR A C 1
ATOM 618 O O . THR A 1 79 ? 35.743 -4.712 -45.013 1.00 62.00 79 THR A O 1
ATOM 621 N N . GLU A 1 80 ? 35.663 -5.460 -42.900 1.00 64.94 80 GLU A N 1
ATOM 622 C CA . GLU A 1 80 ? 37.088 -5.782 -42.787 1.00 64.94 80 GLU A CA 1
ATOM 623 C C . GLU A 1 80 ? 37.462 -6.987 -43.658 1.00 64.94 80 GLU A C 1
ATOM 625 O O . GLU A 1 80 ? 38.401 -6.889 -44.441 1.00 64.94 80 GLU A O 1
ATOM 630 N N . GLN A 1 81 ? 36.673 -8.068 -43.632 1.00 60.94 81 GLN A N 1
ATOM 631 C CA . GLN A 1 81 ? 36.878 -9.234 -44.507 1.00 60.94 81 GLN A CA 1
ATOM 632 C C . GLN A 1 81 ? 36.808 -8.876 -46.000 1.00 60.94 81 GLN A C 1
ATOM 634 O O . GLN A 1 81 ? 37.627 -9.342 -46.784 1.00 60.94 81 GLN A O 1
ATOM 639 N N . LEU A 1 82 ? 35.864 -8.014 -46.395 1.00 62.91 82 LEU A N 1
ATOM 640 C CA . LEU A 1 82 ? 35.705 -7.599 -47.793 1.00 62.91 82 LEU A CA 1
ATOM 641 C C . LEU A 1 82 ? 36.846 -6.682 -48.269 1.00 62.91 82 LEU A C 1
ATOM 643 O O . LEU A 1 82 ? 37.154 -6.659 -49.455 1.00 62.91 82 LEU A O 1
ATOM 647 N N . LYS A 1 83 ? 37.488 -5.945 -47.353 1.00 61.41 83 LYS A N 1
ATOM 648 C CA . LYS A 1 83 ? 38.662 -5.113 -47.649 1.00 61.41 83 LYS A CA 1
ATOM 649 C C . LYS A 1 83 ? 39.951 -5.940 -47.769 1.00 61.41 83 LYS A C 1
ATOM 651 O O . LYS A 1 83 ? 40.820 -5.572 -48.554 1.00 61.41 83 LYS A O 1
ATOM 656 N N . GLU A 1 84 ? 40.070 -7.022 -47.002 1.00 69.88 84 GLU A N 1
ATOM 657 C CA . GLU A 1 84 ? 41.204 -7.956 -47.074 1.00 69.88 84 GLU A CA 1
ATOM 658 C C . GLU A 1 84 ? 41.189 -8.741 -48.402 1.00 69.88 84 GLU A C 1
ATOM 660 O O . GLU A 1 8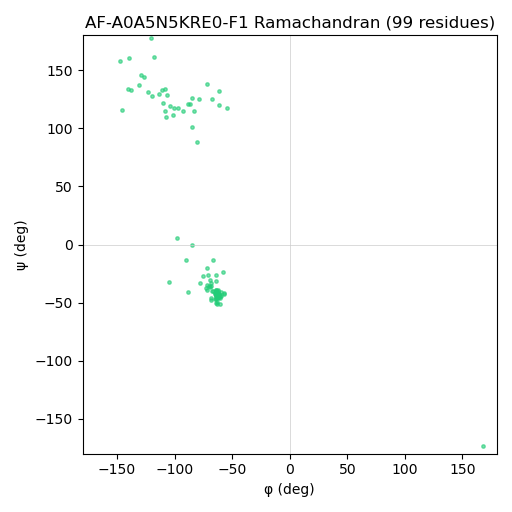4 ? 42.182 -8.736 -49.125 1.00 69.88 84 GLU A O 1
ATOM 665 N N . ASP A 1 85 ? 40.034 -9.302 -48.787 1.00 66.00 85 ASP A N 1
ATOM 666 C CA . ASP A 1 85 ? 39.876 -10.104 -50.018 1.00 66.00 85 ASP A CA 1
ATOM 667 C C . ASP A 1 85 ? 40.108 -9.275 -51.299 1.00 66.00 85 ASP A C 1
ATOM 669 O O . ASP A 1 85 ? 40.809 -9.696 -52.219 1.00 66.00 85 ASP A O 1
ATOM 673 N N . ASP A 1 86 ? 39.604 -8.035 -51.339 1.00 75.75 86 ASP A N 1
ATOM 674 C CA . ASP A 1 86 ? 39.833 -7.107 -52.456 1.00 75.75 86 ASP A CA 1
ATOM 675 C C . ASP A 1 86 ? 41.335 -6.785 -52.625 1.00 75.75 86 ASP A C 1
ATOM 677 O O . ASP A 1 86 ? 41.867 -6.824 -53.737 1.00 75.75 86 ASP A O 1
ATOM 681 N N . SER A 1 87 ? 42.058 -6.561 -51.520 1.00 76.88 87 SER A N 1
ATOM 682 C CA . SER A 1 87 ? 43.508 -6.308 -51.525 1.00 76.88 87 SER A CA 1
ATOM 683 C C . SER A 1 87 ? 44.319 -7.502 -52.050 1.00 76.88 87 SER A C 1
ATOM 685 O O . SER A 1 87 ? 45.256 -7.328 -52.840 1.00 76.88 87 SER A O 1
ATOM 687 N N . ASP A 1 88 ? 43.957 -8.720 -51.652 1.00 74.00 88 ASP A N 1
ATOM 688 C CA . ASP A 1 88 ? 44.644 -9.943 -52.078 1.00 74.00 88 ASP A CA 1
ATOM 689 C C . ASP A 1 88 ? 44.430 -10.237 -53.574 1.00 74.00 88 ASP A C 1
ATOM 691 O O . ASP A 1 88 ? 45.349 -10.685 -54.273 1.00 74.00 88 ASP A O 1
ATOM 695 N N . ILE A 1 89 ? 43.261 -9.891 -54.120 1.00 81.12 89 ILE A N 1
ATOM 696 C CA . ILE A 1 89 ? 42.982 -10.020 -55.556 1.00 81.12 89 ILE A CA 1
ATOM 697 C C . ILE A 1 89 ? 43.877 -9.080 -56.379 1.00 81.12 89 ILE A C 1
ATOM 699 O O . ILE A 1 89 ? 44.495 -9.523 -57.353 1.00 81.12 89 ILE A O 1
ATOM 703 N N . TYR A 1 90 ? 44.014 -7.804 -55.999 1.00 70.75 90 TYR A N 1
ATOM 704 C CA . TYR A 1 90 ? 44.849 -6.863 -56.763 1.00 70.75 90 TYR A CA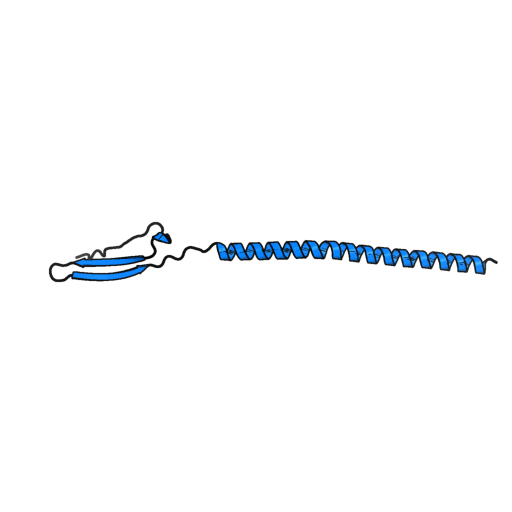 1
ATOM 705 C C . TYR A 1 90 ? 46.330 -7.241 -56.763 1.00 70.75 90 TYR A C 1
ATOM 707 O O . TYR A 1 90 ? 47.002 -7.105 -57.791 1.00 70.75 90 TYR A O 1
ATOM 715 N N . THR A 1 91 ? 46.849 -7.727 -55.635 1.00 78.06 91 THR A N 1
ATOM 716 C CA . THR A 1 91 ? 48.252 -8.156 -55.550 1.00 78.06 91 THR A CA 1
ATOM 717 C C . THR A 1 91 ? 48.514 -9.401 -56.397 1.00 78.06 91 THR A C 1
ATOM 719 O O . THR A 1 91 ? 49.514 -9.449 -57.118 1.00 78.06 91 THR A O 1
ATOM 722 N N . THR A 1 92 ? 47.584 -10.359 -56.410 1.00 79.19 92 THR A N 1
ATOM 723 C CA . THR A 1 92 ? 47.682 -11.575 -57.233 1.00 79.19 92 THR A CA 1
ATOM 724 C C . THR A 1 92 ? 47.667 -11.252 -58.730 1.00 79.19 92 THR A C 1
ATOM 726 O O . THR A 1 92 ? 48.480 -11.775 -59.495 1.00 79.19 92 THR A O 1
ATOM 729 N N . VAL A 1 93 ? 46.792 -10.341 -59.170 1.00 77.56 93 VAL A N 1
ATOM 730 C CA . VAL A 1 93 ? 46.717 -9.918 -60.580 1.00 77.56 93 VAL A CA 1
ATOM 731 C C . VAL A 1 93 ? 48.005 -9.213 -61.024 1.00 77.56 93 VAL A C 1
ATOM 733 O O . VAL A 1 93 ? 48.516 -9.499 -62.110 1.00 77.56 93 VAL A O 1
ATOM 736 N N . GLN A 1 94 ? 48.567 -8.334 -60.190 1.00 76.25 94 GLN A N 1
ATOM 737 C CA . GLN A 1 94 ? 49.844 -7.660 -60.463 1.00 76.25 94 GLN A CA 1
ATOM 738 C C . GLN A 1 94 ? 51.010 -8.651 -60.582 1.00 76.25 94 GLN A C 1
ATOM 740 O O . GLN A 1 94 ? 51.787 -8.574 -61.533 1.00 76.25 94 GLN A O 1
ATOM 745 N N . TYR A 1 95 ? 51.114 -9.615 -59.663 1.00 70.31 95 TYR A N 1
ATOM 746 C CA . TYR A 1 95 ? 52.169 -10.630 -59.689 1.00 70.31 95 TYR A CA 1
ATOM 747 C C . TYR A 1 95 ? 52.116 -11.494 -60.958 1.00 70.31 95 TYR A C 1
ATOM 749 O O . TYR A 1 95 ? 53.136 -11.703 -61.620 1.00 70.31 95 TYR A O 1
ATOM 757 N N . ASN A 1 96 ? 50.922 -11.943 -61.349 1.00 73.88 96 ASN A N 1
ATOM 758 C CA . ASN A 1 96 ? 50.744 -12.759 -62.551 1.00 73.88 96 ASN A CA 1
ATOM 759 C C . ASN A 1 96 ? 51.020 -11.958 -63.836 1.00 73.88 96 ASN A C 1
ATOM 761 O O . ASN A 1 96 ? 51.589 -12.487 -64.786 1.00 73.88 96 ASN A O 1
ATOM 765 N N . THR A 1 97 ? 50.671 -10.670 -63.858 1.00 73.56 97 THR A N 1
ATOM 766 C CA . THR A 1 97 ? 50.944 -9.784 -65.003 1.00 73.56 97 THR A CA 1
ATOM 767 C C . THR A 1 97 ? 52.439 -9.486 -65.148 1.00 73.56 97 THR A C 1
ATOM 769 O O . THR A 1 97 ? 52.947 -9.413 -66.262 1.00 73.56 97 THR A O 1
ATOM 772 N N . PHE A 1 98 ? 53.161 -9.355 -64.033 1.00 71.00 98 PHE A N 1
ATOM 773 C CA . PHE A 1 98 ? 54.605 -9.108 -64.028 1.00 71.00 98 PHE A CA 1
ATOM 774 C C . PHE A 1 98 ? 55.438 -10.353 -64.381 1.00 71.00 98 PHE A C 1
ATOM 776 O O . PHE A 1 98 ? 56.542 -10.218 -64.892 1.00 71.00 98 PHE A O 1
ATOM 783 N N . THR A 1 99 ? 54.931 -11.561 -64.124 1.00 65.31 99 THR A N 1
ATOM 784 C CA . THR A 1 99 ? 55.640 -12.829 -64.396 1.00 65.31 99 THR A CA 1
ATOM 785 C C . THR A 1 99 ? 55.380 -13.414 -65.790 1.00 65.31 99 THR A C 1
ATOM 787 O O . THR A 1 99 ? 56.111 -14.310 -66.209 1.00 65.31 99 THR A O 1
ATOM 790 N N . MET A 1 100 ? 54.367 -12.925 -66.517 1.00 57.31 100 MET A N 1
ATOM 791 C CA . MET A 1 100 ? 54.033 -13.356 -67.887 1.00 57.31 100 MET A CA 1
ATOM 792 C C . MET A 1 100 ? 54.585 -12.432 -68.992 1.00 57.31 100 MET A C 1
ATOM 794 O O . MET A 1 100 ? 54.281 -12.661 -70.164 1.00 57.31 100 MET A O 1
ATOM 798 N N . ASN A 1 101 ? 55.382 -11.417 -68.642 1.00 51.78 101 ASN A N 1
ATOM 799 C CA . ASN A 1 101 ? 56.048 -10.492 -69.57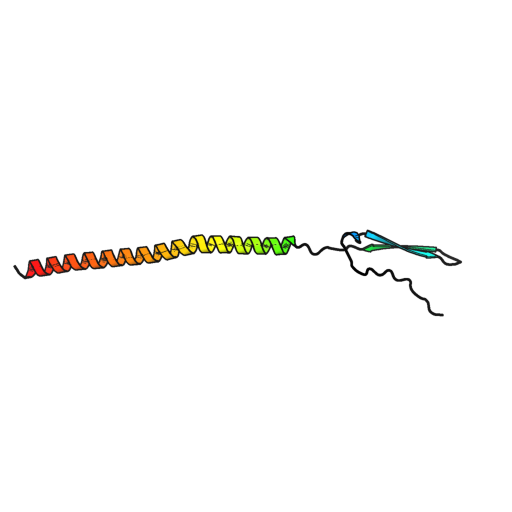1 1.00 51.78 101 ASN A CA 1
ATOM 800 C C . ASN A 1 101 ? 57.572 -10.618 -69.458 1.00 51.78 101 ASN A C 1
ATOM 802 O O . ASN A 1 101 ? 58.253 -10.489 -70.497 1.00 51.78 101 ASN A O 1
#

Nearest PDB structures (foldseek):
  8xve-assembly1_R  TM=3.605E-01  e=7.093E+00  Clostridium perfringens
  8iyj-assembly1_Q1  TM=3.543E-01  e=6.231E+00  Mus musculus